Protein AF-A0A818KFI5-F1 (afdb_monomer_lite)

Secondary structure (DSSP, 8-state):
-PPP-SSSTT----HHHHHHHHHHHHTT-----TTHHHHHHHHHHHHHHHHHHHHHHHHHHTT-SS--HHHHHHHHHHHHHHT--PPPP----

Structure (mmCIF, N/CA/C/O backbone):
data_AF-A0A818KFI5-F1
#
_entry.id   AF-A0A818KFI5-F1
#
loop_
_atom_site.group_PDB
_atom_site.id
_atom_site.type_symbol
_atom_site.label_atom_id
_atom_site.label_alt_id
_atom_site.label_comp_id
_atom_site.label_asym_id
_atom_site.label_entity_id
_atom_site.label_seq_id
_atom_site.pdbx_PDB_ins_code
_atom_site.Cartn_x
_atom_site.Cartn_y
_atom_site.Cartn_z
_atom_site.occupancy
_atom_site.B_iso_or_equiv
_atom_site.auth_seq_id
_atom_site.auth_comp_id
_atom_site.auth_asym_id
_atom_site.auth_atom_id
_atom_site.pdbx_PDB_model_num
ATOM 1 N N . MET A 1 1 ? -27.325 19.028 35.320 1.00 39.28 1 MET A N 1
ATOM 2 C CA . MET A 1 1 ? -26.765 19.877 34.247 1.00 39.28 1 MET A CA 1
ATOM 3 C C . MET A 1 1 ? -25.922 18.961 33.382 1.00 39.28 1 MET A C 1
ATOM 5 O O . MET A 1 1 ?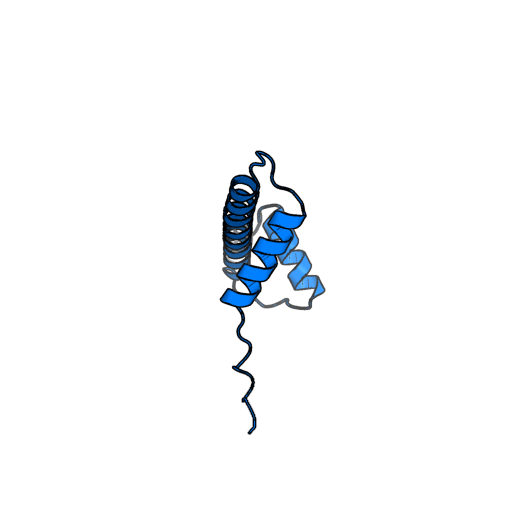 -24.893 18.491 33.846 1.00 39.28 1 MET A O 1
ATOM 9 N N . SER A 1 2 ? -26.451 18.573 32.224 1.00 46.00 2 SER A N 1
ATOM 10 C CA . SER A 1 2 ? -25.857 17.567 31.337 1.00 46.00 2 SER A CA 1
ATOM 11 C C . SER A 1 2 ? -24.820 18.235 30.440 1.00 46.00 2 SER A C 1
ATOM 13 O O . SER A 1 2 ? -25.118 19.247 29.812 1.00 46.00 2 SER A O 1
ATOM 15 N N . ASN A 1 3 ? -23.605 17.696 30.436 1.00 46.12 3 ASN A N 1
ATOM 16 C CA . ASN A 1 3 ? -22.471 18.221 29.685 1.00 46.12 3 ASN A CA 1
ATOM 17 C C . ASN A 1 3 ? -22.723 18.067 28.168 1.00 46.12 3 ASN A C 1
ATOM 19 O O . ASN A 1 3 ? -23.079 16.961 27.750 1.00 46.12 3 ASN A O 1
ATOM 23 N N . PRO A 1 4 ? -22.572 19.115 27.338 1.00 57.69 4 PRO A N 1
ATOM 24 C CA . PRO A 1 4 ? -22.695 18.988 25.894 1.00 57.69 4 PRO A CA 1
ATOM 25 C C . PRO A 1 4 ? -21.363 18.543 25.262 1.00 57.69 4 PRO A C 1
ATOM 27 O O . PRO A 1 4 ? -20.286 18.895 25.737 1.00 57.69 4 PRO A O 1
ATOM 30 N N . SER A 1 5 ? -21.483 17.783 24.169 1.00 46.59 5 SER A N 1
ATOM 31 C CA . SER A 1 5 ? -20.474 17.495 23.134 1.00 46.59 5 SER A CA 1
ATOM 32 C C . SER A 1 5 ? -19.199 16.735 23.537 1.00 46.59 5 SER A C 1
ATOM 34 O O . SER A 1 5 ? -18.124 17.313 23.657 1.00 46.59 5 SER A O 1
ATOM 36 N N . SER A 1 6 ? -19.284 15.403 23.586 1.00 49.44 6 SER A N 1
ATOM 37 C CA . SER A 1 6 ? -18.126 14.511 23.356 1.00 49.44 6 SER A CA 1
ATOM 38 C C . SER A 1 6 ? -18.234 13.779 22.012 1.00 49.44 6 SER A C 1
ATOM 40 O O . SER A 1 6 ? -17.651 12.718 21.847 1.00 49.44 6 SER A O 1
ATOM 42 N N . THR A 1 7 ? -19.028 14.300 21.069 1.00 49.91 7 THR A N 1
ATOM 43 C CA . THR A 1 7 ? -19.419 13.567 19.848 1.00 49.91 7 THR A CA 1
ATOM 44 C C . THR A 1 7 ? -19.160 14.329 18.542 1.00 49.91 7 THR A C 1
ATOM 46 O O . THR A 1 7 ? -19.319 13.746 17.476 1.00 49.91 7 THR A O 1
ATOM 49 N N . ASP A 1 8 ? -18.717 15.592 18.591 1.00 44.91 8 ASP A N 1
ATOM 50 C CA . ASP A 1 8 ? -18.532 16.422 17.385 1.00 44.91 8 ASP A CA 1
ATOM 51 C C . ASP A 1 8 ? -17.089 16.458 16.840 1.00 44.91 8 ASP A C 1
ATOM 53 O O . ASP A 1 8 ? -16.901 16.662 15.642 1.00 44.91 8 ASP A O 1
ATOM 57 N N . GLU A 1 9 ? -16.060 16.177 17.648 1.00 47.53 9 GLU A N 1
ATOM 58 C CA . GLU A 1 9 ? -14.669 16.070 17.150 1.00 47.53 9 GLU A CA 1
ATOM 59 C C . GLU A 1 9 ? -14.363 14.721 16.479 1.00 47.53 9 GLU A C 1
ATOM 61 O O . GLU A 1 9 ? -13.382 14.586 15.752 1.00 47.53 9 GLU A O 1
ATOM 66 N N . GLN A 1 10 ? -15.236 13.726 16.653 1.00 49.84 10 GLN A N 1
ATOM 67 C CA . GLN A 1 10 ? -15.118 12.405 16.028 1.00 49.84 10 GLN A CA 1
ATOM 68 C C . GLN A 1 10 ? -15.545 12.373 14.551 1.00 49.84 10 GLN A C 1
ATOM 70 O O . GLN A 1 10 ? -15.445 11.327 13.911 1.00 49.84 10 GLN A O 1
ATOM 75 N N . ASN A 1 11 ? -16.038 13.485 13.992 1.00 56.94 11 ASN A N 1
ATOM 76 C CA . ASN A 1 11 ? -16.971 13.414 12.868 1.00 56.94 11 ASN A CA 1
ATOM 77 C C . ASN A 1 11 ? -16.474 13.910 11.500 1.00 56.94 11 ASN A C 1
ATOM 79 O O . ASN A 1 11 ? -17.300 14.316 10.690 1.00 56.94 11 ASN A O 1
ATOM 83 N N . ARG A 1 12 ? -15.177 13.845 11.170 1.00 69.81 12 ARG A N 1
ATOM 84 C CA . ARG A 1 12 ? -14.759 13.778 9.748 1.00 69.81 12 ARG A CA 1
ATOM 85 C C . ARG A 1 12 ? -13.486 12.959 9.579 1.00 69.81 12 ARG A C 1
ATOM 87 O O . ARG A 1 12 ? -12.425 13.502 9.282 1.00 69.81 12 ARG A O 1
ATOM 94 N N . LEU A 1 13 ? -13.600 11.641 9.737 1.00 82.50 13 LEU A N 1
ATOM 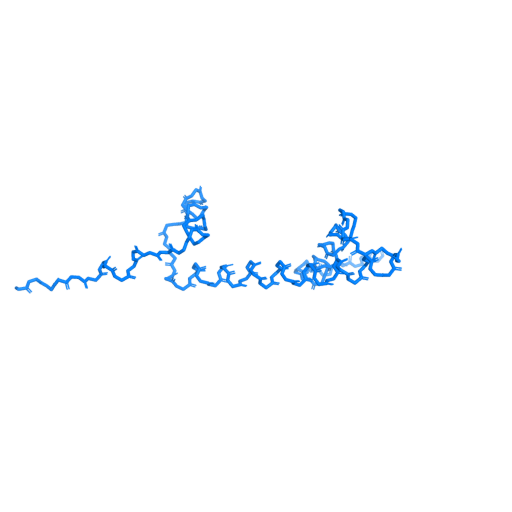95 C CA . LEU A 1 13 ? -12.603 10.741 9.159 1.00 82.50 13 LEU A CA 1
ATOM 96 C C . LEU A 1 13 ? -12.436 11.078 7.662 1.00 82.50 13 LEU A C 1
ATOM 98 O O . LEU A 1 13 ? -13.437 11.352 6.987 1.00 82.50 13 LEU A O 1
ATOM 102 N N . PRO A 1 14 ? -11.201 11.087 7.126 1.00 90.75 14 PRO A N 1
ATOM 103 C CA . PRO A 1 14 ? -10.995 11.206 5.687 1.00 90.75 14 PRO A CA 1
ATOM 104 C C . PRO A 1 14 ? -11.682 10.038 4.970 1.00 90.75 14 PRO A C 1
ATOM 106 O O . PRO A 1 14 ? -11.986 9.017 5.588 1.00 90.75 14 PRO A O 1
ATOM 109 N N . LYS A 1 15 ? -11.911 10.166 3.657 1.00 92.31 15 LYS A N 1
ATOM 110 C CA . LYS A 1 15 ? -12.613 9.140 2.863 1.00 92.31 15 LYS A CA 1
ATOM 111 C C . LYS A 1 15 ? -12.040 7.737 3.089 1.00 92.31 15 LYS A C 1
ATOM 113 O O . LYS A 1 15 ? -12.804 6.813 3.341 1.00 92.31 15 LYS A O 1
ATOM 118 N N . ASP A 1 16 ? -10.718 7.608 3.093 1.00 93.19 16 ASP A N 1
ATOM 119 C CA . ASP A 1 16 ? -10.043 6.322 3.297 1.00 93.19 16 ASP A CA 1
ATOM 120 C C . ASP A 1 16 ? -10.228 5.797 4.728 1.00 93.19 16 ASP A C 1
ATOM 122 O O . ASP A 1 16 ? -10.403 4.602 4.938 1.00 93.19 16 ASP A O 1
ATOM 126 N N . GLY A 1 17 ? -10.303 6.688 5.721 1.00 94.06 17 GLY A N 1
ATOM 127 C CA . GLY A 1 17 ? -10.629 6.319 7.100 1.00 94.06 17 GLY A CA 1
ATOM 128 C C . GLY A 1 17 ? -12.056 5.791 7.253 1.00 94.06 17 GLY A C 1
ATOM 129 O O . GLY A 1 17 ? -12.282 4.870 8.036 1.00 94.06 17 GLY A O 1
ATOM 130 N N . ILE A 1 18 ? -13.008 6.322 6.477 1.00 93.50 18 ILE A N 1
ATOM 131 C CA . ILE A 1 18 ? -14.377 5.789 6.414 1.00 93.50 18 ILE A CA 1
ATOM 132 C C . ILE A 1 18 ? -14.358 4.385 5.800 1.00 93.50 18 ILE A C 1
ATOM 134 O O . ILE A 1 18 ? -14.996 3.492 6.343 1.00 93.50 18 ILE A O 1
ATOM 138 N N . VAL A 1 19 ? -13.585 4.162 4.730 1.00 95.06 19 VAL A N 1
ATOM 139 C CA . VAL A 1 19 ? -13.440 2.832 4.111 1.00 95.06 19 VAL A CA 1
ATOM 140 C C . VAL A 1 19 ? -12.870 1.821 5.107 1.00 95.06 19 VAL A C 1
ATOM 142 O O . VAL A 1 19 ? -13.451 0.752 5.281 1.00 95.06 19 VAL A O 1
ATOM 145 N N . VAL A 1 20 ? -11.794 2.174 5.820 1.00 94.56 20 VAL A N 1
ATOM 146 C CA . VAL A 1 20 ? -11.214 1.323 6.874 1.00 94.56 20 VAL A CA 1
ATOM 147 C C . VAL A 1 20 ? -12.244 1.029 7.970 1.00 94.56 20 VAL A C 1
ATOM 149 O O . VAL A 1 20 ? -12.384 -0.116 8.394 1.00 94.56 20 VAL A O 1
ATOM 152 N N . GLN A 1 21 ? -13.014 2.029 8.405 1.00 93.38 21 GLN A N 1
ATOM 153 C CA . GLN A 1 21 ? -14.073 1.836 9.397 1.00 93.38 21 GLN A CA 1
ATOM 154 C C . GLN A 1 21 ? -15.175 0.889 8.900 1.00 93.38 21 GLN A C 1
ATOM 156 O O . GLN A 1 21 ? -15.603 0.014 9.653 1.00 93.38 21 GLN A O 1
ATOM 161 N N . THR A 1 22 ? -15.629 1.040 7.654 1.00 93.94 22 THR A N 1
ATOM 162 C CA . THR A 1 22 ? -16.629 0.149 7.051 1.00 93.94 22 THR A CA 1
ATOM 163 C C . THR A 1 22 ? -16.105 -1.284 6.974 1.00 93.94 22 THR A C 1
ATOM 165 O O . THR A 1 22 ? -16.815 -2.202 7.374 1.00 93.94 22 THR A O 1
ATOM 168 N N . MET A 1 23 ? -14.844 -1.483 6.577 1.00 94.69 23 MET A N 1
ATOM 169 C CA . MET A 1 23 ? -14.216 -2.811 6.566 1.00 94.69 23 MET A CA 1
ATOM 170 C C . MET A 1 23 ? -14.210 -3.454 7.961 1.00 94.69 23 MET A C 1
ATOM 172 O O . MET A 1 23 ? -14.596 -4.611 8.109 1.00 94.69 23 MET A O 1
ATOM 176 N N . LEU A 1 24 ? -13.835 -2.704 9.006 1.00 94.44 24 LEU A N 1
ATOM 177 C CA . LEU A 1 24 ? -13.857 -3.210 10.385 1.00 94.44 24 LEU A CA 1
ATOM 178 C C . LEU A 1 24 ? -15.271 -3.625 10.822 1.00 94.44 24 LEU A C 1
ATOM 180 O O . LEU A 1 24 ? -15.440 -4.672 11.448 1.00 94.44 24 LEU A O 1
ATOM 184 N N . GLN A 1 25 ? -16.291 -2.846 10.452 1.00 93.50 25 GLN A N 1
ATOM 185 C CA . GLN A 1 25 ? -17.692 -3.168 10.737 1.00 93.50 25 GLN A CA 1
ATOM 186 C C . GLN A 1 25 ? -18.157 -4.439 10.017 1.00 93.50 25 GLN A C 1
ATOM 188 O O . GLN A 1 25 ? -18.800 -5.283 10.640 1.00 93.50 25 GLN A O 1
ATOM 193 N N . GLU A 1 26 ? -17.802 -4.606 8.741 1.00 95.81 26 GLU A N 1
ATOM 194 C CA . GLU A 1 26 ? -18.102 -5.815 7.960 1.00 95.81 26 GLU A CA 1
ATOM 195 C C . GLU A 1 26 ? -17.414 -7.061 8.539 1.00 95.81 26 GLU A C 1
ATOM 197 O O . GLU A 1 26 ? -17.984 -8.152 8.519 1.00 95.81 26 GLU A O 1
ATOM 202 N N . MET A 1 27 ? -16.230 -6.893 9.137 1.00 95.62 27 MET A N 1
ATOM 203 C CA . MET A 1 27 ? -15.518 -7.944 9.874 1.00 95.62 27 MET A CA 1
ATOM 204 C C . MET A 1 27 ? -16.092 -8.211 11.280 1.00 95.62 27 MET A C 1
ATOM 206 O O . MET A 1 27 ? -15.591 -9.082 11.992 1.00 95.62 27 MET A O 1
ATOM 210 N N . GLY A 1 28 ? -17.124 -7.475 11.708 1.00 95.12 28 GLY A N 1
ATOM 211 C CA . GLY A 1 28 ? -17.727 -7.593 13.040 1.00 95.12 28 GLY A CA 1
ATOM 212 C C . GLY A 1 28 ? -16.909 -6.950 14.168 1.00 95.12 28 GLY A C 1
ATOM 213 O O . GLY A 1 28 ? -17.218 -7.150 15.344 1.00 95.12 28 GLY A O 1
ATOM 214 N N . ILE A 1 29 ? -15.877 -6.169 13.837 1.00 94.69 29 ILE A N 1
ATOM 215 C CA . ILE A 1 29 ? -15.009 -5.480 14.795 1.00 94.69 29 ILE A CA 1
ATOM 216 C C . ILE A 1 29 ? -15.618 -4.108 15.099 1.00 94.69 29 ILE A C 1
ATOM 218 O O . ILE A 1 29 ? -15.440 -3.137 14.367 1.00 94.69 29 ILE A O 1
ATOM 222 N N . THR A 1 30 ? -16.356 -4.027 16.203 1.00 89.31 30 THR A N 1
ATOM 223 C CA . THR A 1 30 ? -17.089 -2.812 16.605 1.00 89.31 30 THR A CA 1
ATOM 224 C C . THR A 1 30 ? -16.457 -2.069 17.779 1.00 89.31 30 THR A C 1
ATOM 226 O O . THR A 1 30 ? -16.780 -0.905 18.003 1.00 89.31 30 THR A O 1
ATOM 229 N N . ASN A 1 31 ? -15.546 -2.714 18.513 1.00 92.56 31 ASN A N 1
ATOM 230 C CA . ASN A 1 31 ? -14.858 -2.133 19.660 1.00 92.56 31 ASN A CA 1
ATOM 231 C C . ASN A 1 31 ? -13.348 -2.093 19.405 1.00 92.56 31 ASN A C 1
ATOM 233 O O . ASN A 1 31 ? -12.674 -3.119 19.484 1.00 92.56 31 ASN A O 1
ATOM 237 N N . TYR A 1 32 ? -12.835 -0.908 19.092 1.00 93.81 32 TYR A N 1
ATOM 238 C CA . TYR A 1 32 ? -11.419 -0.655 18.850 1.00 93.81 32 TYR A CA 1
ATOM 239 C C . TYR A 1 32 ? -11.013 0.711 19.402 1.00 93.81 32 TYR A C 1
ATOM 241 O O . TYR A 1 32 ? -11.840 1.606 19.582 1.00 93.81 32 TYR A O 1
ATOM 249 N N . GLU A 1 33 ? -9.722 0.880 19.679 1.00 93.44 33 GLU A N 1
ATOM 250 C CA . GLU A 1 33 ? -9.204 2.155 20.162 1.00 93.44 33 GLU A CA 1
ATOM 251 C C . GLU A 1 33 ? -9.320 3.243 19.083 1.00 93.44 33 GLU A C 1
ATOM 253 O O . GLU A 1 33 ? -9.057 2.967 17.910 1.00 93.44 33 GLU A O 1
ATOM 258 N N . PRO A 1 34 ? -9.600 4.509 19.447 1.00 87.62 34 PRO A N 1
ATOM 259 C CA . PRO A 1 34 ? -9.709 5.605 18.478 1.00 87.62 34 PRO A CA 1
ATOM 260 C C . PRO A 1 34 ? -8.484 5.771 17.563 1.00 87.62 34 PRO A C 1
ATOM 262 O O . PRO A 1 34 ? -8.603 6.265 16.445 1.00 87.62 34 PRO A O 1
ATOM 265 N N . LYS A 1 35 ? -7.303 5.340 18.025 1.00 91.75 35 LYS A N 1
ATOM 266 C CA . LYS A 1 35 ? -6.034 5.413 17.288 1.00 91.75 35 LYS A CA 1
ATOM 267 C C . LYS A 1 35 ? -5.859 4.325 16.225 1.00 91.75 35 LYS A C 1
ATOM 269 O O . LYS A 1 35 ? -4.943 4.444 15.416 1.00 91.75 35 LYS A O 1
ATOM 274 N N . LEU A 1 36 ? -6.711 3.295 16.201 1.00 94.62 36 LEU A N 1
ATOM 275 C CA . LEU A 1 36 ? -6.574 2.183 15.259 1.00 94.62 36 LEU A CA 1
ATOM 276 C C . LEU A 1 36 ? -6.697 2.658 13.808 1.00 94.62 36 LEU A C 1
ATOM 278 O O . LEU A 1 36 ? -5.877 2.285 12.982 1.00 94.62 36 LEU A O 1
ATOM 282 N N . ILE A 1 37 ? -7.686 3.503 13.496 1.00 93.88 37 ILE A N 1
ATOM 283 C CA . ILE A 1 37 ? -7.901 3.959 12.114 1.00 93.88 37 ILE A CA 1
ATOM 284 C C . ILE A 1 37 ? -6.697 4.768 11.601 1.00 93.88 37 ILE A C 1
ATOM 286 O O . ILE A 1 37 ? -6.180 4.403 10.549 1.00 93.88 37 ILE A O 1
ATOM 290 N N . PRO A 1 38 ? -6.192 5.799 12.314 1.00 94.00 38 PRO A N 1
ATOM 291 C CA . PRO A 1 38 ? -4.954 6.474 11.922 1.00 94.00 38 PRO A CA 1
ATOM 292 C C . PRO A 1 38 ? -3.771 5.519 11.733 1.00 94.00 38 PRO A C 1
ATOM 294 O O . PRO A 1 38 ? -3.102 5.594 10.713 1.00 94.00 38 PRO A O 1
ATOM 297 N N . MET A 1 39 ? -3.569 4.567 12.650 1.00 95.38 39 MET A N 1
ATOM 298 C CA 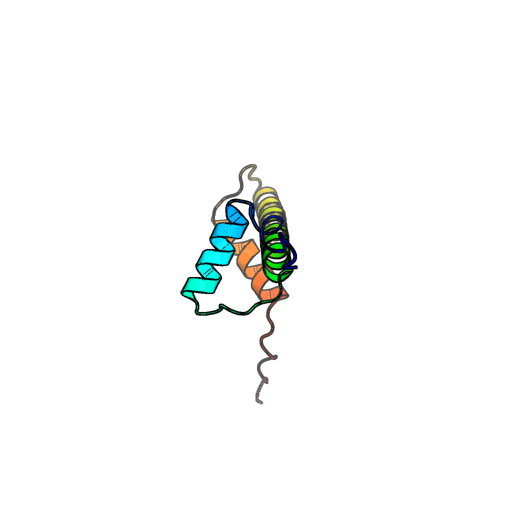. MET A 1 39 ? -2.485 3.583 12.544 1.00 95.38 39 MET A CA 1
ATOM 299 C C . MET A 1 39 ? -2.603 2.719 11.282 1.00 95.38 39 MET A C 1
ATOM 301 O O . MET A 1 39 ? -1.606 2.468 10.613 1.00 95.38 39 MET A O 1
ATOM 305 N N . VAL A 1 40 ? -3.811 2.259 10.949 1.00 95.06 40 VAL A N 1
ATOM 306 C CA . VAL A 1 40 ? -4.047 1.468 9.734 1.00 95.06 40 VAL A CA 1
ATOM 307 C C . VAL A 1 40 ? -3.802 2.312 8.485 1.00 95.06 40 VAL A C 1
ATOM 309 O O . VAL A 1 40 ? -3.198 1.820 7.537 1.00 95.06 40 VAL A O 1
ATOM 312 N N . LEU A 1 41 ? -4.217 3.582 8.482 1.00 95.75 41 LEU A N 1
ATOM 313 C CA . LEU A 1 41 ? -3.942 4.495 7.369 1.00 95.75 41 LEU A CA 1
ATOM 314 C C . LEU A 1 41 ? -2.438 4.738 7.191 1.00 95.75 41 LEU A C 1
ATOM 316 O O . LEU A 1 41 ? -1.943 4.656 6.067 1.00 95.75 41 LEU A O 1
ATOM 320 N N . ASP A 1 42 ? -1.710 4.965 8.287 1.00 95.81 42 ASP A N 1
ATOM 321 C CA . ASP A 1 42 ? -0.253 5.123 8.271 1.00 95.81 42 ASP A CA 1
ATOM 322 C C . ASP A 1 42 ? 0.431 3.847 7.754 1.00 95.81 42 ASP A C 1
ATOM 324 O O . ASP A 1 42 ? 1.320 3.915 6.904 1.00 95.81 42 ASP A O 1
ATOM 328 N N . PHE A 1 43 ? -0.033 2.673 8.197 1.00 95.06 43 PHE A N 1
ATOM 329 C CA . PHE A 1 43 ? 0.455 1.384 7.711 1.00 95.06 43 PHE A CA 1
ATOM 330 C C . PHE A 1 43 ? 0.218 1.208 6.207 1.00 95.06 43 PHE A C 1
ATOM 332 O O . PHE A 1 43 ? 1.142 0.848 5.482 1.00 95.06 43 PHE A O 1
ATOM 339 N N . MET A 1 44 ? -0.994 1.489 5.716 1.00 95.69 44 MET A N 1
ATOM 340 C CA . MET A 1 44 ? -1.316 1.379 4.289 1.00 95.69 44 MET A CA 1
ATOM 341 C C . MET A 1 44 ? -0.453 2.315 3.440 1.00 95.69 44 MET A C 1
ATOM 343 O O . MET A 1 44 ? 0.009 1.916 2.368 1.00 95.69 44 MET A O 1
ATOM 347 N N . HIS A 1 45 ? -0.218 3.540 3.919 1.00 96.19 45 HIS A N 1
ATOM 348 C CA . HIS A 1 45 ? 0.653 4.501 3.252 1.00 96.19 45 HIS A CA 1
ATOM 349 C C . HIS A 1 45 ? 2.101 4.004 3.193 1.00 96.19 45 HIS A C 1
ATOM 351 O O . HIS A 1 45 ? 2.694 3.993 2.113 1.00 96.19 45 HIS A O 1
ATOM 357 N N . GLN A 1 46 ? 2.655 3.574 4.331 1.00 96.06 46 GLN A N 1
ATOM 358 C CA . GLN A 1 46 ? 4.023 3.062 4.417 1.00 96.06 46 GLN A CA 1
ATOM 359 C C . GLN A 1 46 ? 4.206 1.840 3.508 1.00 96.06 46 GLN A C 1
ATOM 361 O O . GLN A 1 46 ? 5.034 1.879 2.606 1.00 96.06 46 GLN A O 1
ATOM 366 N N . TYR A 1 47 ? 3.347 0.825 3.649 1.00 95.62 47 TYR A N 1
ATOM 367 C CA . TYR A 1 47 ? 3.370 -0.387 2.825 1.00 95.62 47 TYR A CA 1
ATOM 368 C C . TYR A 1 47 ? 3.328 -0.077 1.324 1.00 95.62 47 TYR A C 1
ATOM 370 O O . TYR A 1 47 ? 4.130 -0.592 0.548 1.00 95.62 47 TYR A O 1
ATOM 378 N N . THR A 1 48 ? 2.397 0.785 0.905 1.00 96.81 48 THR A N 1
ATOM 379 C CA . THR A 1 48 ? 2.252 1.131 -0.515 1.00 96.81 48 THR A CA 1
ATOM 380 C C . THR A 1 48 ? 3.478 1.881 -1.027 1.00 96.81 48 THR A C 1
ATOM 382 O O . THR A 1 48 ? 3.913 1.640 -2.150 1.00 96.81 48 THR A O 1
ATOM 385 N N . THR A 1 49 ? 4.043 2.777 -0.215 1.00 97.50 49 THR A N 1
ATOM 386 C CA . THR A 1 49 ? 5.255 3.525 -0.573 1.00 97.50 49 THR A CA 1
ATOM 387 C C . THR A 1 49 ? 6.433 2.577 -0.759 1.00 97.50 49 THR A C 1
ATOM 389 O O . THR A 1 49 ? 7.049 2.605 -1.821 1.00 97.50 49 THR A O 1
ATOM 392 N N . ASP A 1 50 ? 6.674 1.684 0.201 1.00 95.94 50 ASP A N 1
ATOM 393 C CA . ASP A 1 50 ? 7.797 0.740 0.172 1.00 95.94 50 ASP A CA 1
ATOM 394 C C . ASP A 1 50 ? 7.726 -0.178 -1.057 1.00 95.94 50 ASP A C 1
ATOM 396 O O . ASP A 1 50 ? 8.675 -0.270 -1.839 1.00 95.94 50 ASP A O 1
ATOM 400 N N . VAL A 1 51 ? 6.555 -0.775 -1.309 1.00 97.06 51 VAL A N 1
ATOM 401 C CA . VAL A 1 51 ? 6.334 -1.640 -2.480 1.00 97.06 51 VAL A CA 1
ATOM 402 C C . VAL A 1 51 ? 6.537 -0.878 -3.794 1.00 97.06 51 VAL A C 1
ATOM 404 O O . VAL A 1 51 ? 7.106 -1.416 -4.746 1.00 97.06 51 VAL A O 1
ATOM 407 N N . LEU A 1 52 ? 6.075 0.373 -3.885 1.00 97.50 52 LEU A N 1
ATOM 408 C CA . LEU A 1 52 ? 6.235 1.175 -5.101 1.00 97.50 52 LEU A CA 1
ATOM 409 C C . LEU A 1 52 ? 7.683 1.632 -5.320 1.00 97.50 52 LEU A C 1
ATOM 411 O O . LEU A 1 52 ? 8.116 1.728 -6.473 1.00 97.50 52 LEU A O 1
ATOM 415 N N . GLU A 1 53 ? 8.433 1.908 -4.253 1.00 97.19 53 GLU A N 1
ATOM 416 C CA . GLU A 1 53 ? 9.857 2.239 -4.333 1.00 97.19 53 GLU A CA 1
ATOM 417 C C . GLU A 1 53 ? 10.681 1.051 -4.845 1.00 97.19 53 GLU A C 1
ATOM 419 O O . GLU A 1 53 ? 11.492 1.217 -5.765 1.00 97.19 53 GLU A O 1
ATOM 424 N N . GLU A 1 54 ? 10.410 -0.157 -4.348 1.00 97.12 54 GLU A N 1
ATOM 425 C CA . GLU A 1 54 ? 11.039 -1.386 -4.842 1.00 97.12 54 GLU A CA 1
ATOM 426 C C . GLU A 1 54 ? 10.654 -1.704 -6.287 1.00 97.12 54 GLU A C 1
ATOM 428 O O . GLU A 1 54 ? 11.524 -1.941 -7.129 1.00 97.12 54 GLU A O 1
ATOM 433 N N . ALA A 1 55 ? 9.362 -1.633 -6.621 1.00 98.06 55 ALA A N 1
ATOM 434 C C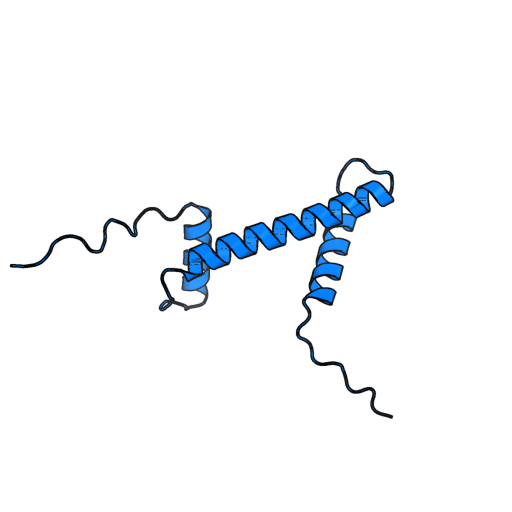A . ALA A 1 55 ? 8.894 -1.870 -7.985 1.00 98.06 55 ALA A CA 1
ATOM 435 C C . ALA A 1 55 ? 9.539 -0.886 -8.979 1.00 98.06 55 ALA A C 1
ATOM 437 O O . ALA A 1 55 ? 9.928 -1.251 -10.094 1.00 98.06 55 ALA A O 1
ATOM 438 N N . LYS A 1 56 ? 9.731 0.374 -8.567 1.00 97.88 56 LYS A N 1
ATOM 439 C CA . LYS A 1 56 ? 10.468 1.360 -9.362 1.00 97.88 56 LYS A CA 1
ATOM 440 C C . LYS A 1 56 ? 11.920 0.935 -9.575 1.00 97.88 56 LYS A C 1
ATOM 442 O O . LYS A 1 56 ? 12.401 1.038 -10.706 1.00 97.88 56 LYS A O 1
ATOM 447 N N . LEU A 1 57 ? 12.604 0.441 -8.543 1.00 97.69 57 LEU A N 1
ATOM 448 C CA . LEU A 1 57 ? 13.972 -0.066 -8.667 1.00 97.69 57 LEU A CA 1
ATOM 449 C C . LEU A 1 57 ? 14.057 -1.243 -9.652 1.00 97.69 57 LEU A C 1
ATOM 451 O O . LEU A 1 57 ? 14.965 -1.267 -10.486 1.00 97.69 57 LEU A O 1
ATOM 455 N N . TYR A 1 58 ? 13.093 -2.166 -9.625 1.00 97.75 58 TYR A N 1
ATOM 456 C CA . TYR A 1 58 ? 13.040 -3.293 -10.565 1.00 97.75 58 TYR A CA 1
ATOM 457 C C . TYR A 1 58 ? 12.805 -2.844 -12.005 1.00 97.75 58 TYR A C 1
ATOM 459 O O . TYR A 1 58 ? 13.524 -3.287 -12.903 1.00 97.75 58 TYR A O 1
ATOM 467 N N . SER A 1 59 ? 11.911 -1.874 -12.226 1.00 97.94 59 SER A N 1
ATOM 468 C CA . SER A 1 59 ? 11.703 -1.310 -13.565 1.00 97.94 59 SER A CA 1
ATOM 469 C C . SER A 1 59 ? 12.987 -0.675 -14.124 1.00 97.94 59 SER A C 1
ATOM 471 O O . SER A 1 59 ? 13.344 -0.905 -15.281 1.00 97.94 59 SER A O 1
ATOM 473 N N . ILE A 1 60 ? 13.744 0.046 -13.280 1.00 97.81 60 ILE A N 1
ATOM 474 C CA . ILE A 1 60 ? 15.034 0.651 -13.643 1.00 97.81 60 ILE A CA 1
ATOM 475 C C . ILE A 1 60 ? 16.065 -0.437 -13.960 1.00 97.81 60 ILE A C 1
ATOM 477 O O . ILE A 1 60 ? 16.797 -0.311 -14.943 1.00 97.81 60 ILE A O 1
ATOM 481 N N . HIS A 1 61 ? 16.105 -1.512 -13.168 1.00 97.06 61 HIS A N 1
ATOM 482 C CA . HIS A 1 61 ? 16.989 -2.654 -13.408 1.00 97.06 61 HIS A CA 1
ATOM 483 C C . HIS A 1 61 ? 16.690 -3.347 -14.746 1.00 97.06 61 HIS A C 1
ATOM 485 O O . HIS A 1 61 ? 17.613 -3.717 -15.469 1.00 97.06 61 HIS A O 1
ATOM 491 N N . ALA A 1 62 ? 15.414 -3.439 -15.125 1.00 96.75 62 ALA A N 1
ATOM 492 C CA . ALA A 1 62 ? 14.975 -3.948 -16.424 1.00 96.75 62 ALA A CA 1
ATOM 493 C C . ALA A 1 62 ? 15.215 -2.963 -17.594 1.00 96.75 62 ALA A C 1
ATOM 495 O O . ALA A 1 62 ? 14.854 -3.255 -18.734 1.00 96.75 62 ALA A O 1
ATOM 496 N N . GLY A 1 63 ? 15.793 -1.781 -17.341 1.00 96.81 63 GLY A N 1
ATOM 497 C CA . GLY A 1 63 ? 15.999 -0.733 -18.348 1.00 96.81 63 GLY A CA 1
ATOM 498 C C . GLY A 1 63 ? 14.709 -0.028 -18.787 1.00 96.81 63 GLY A C 1
ATOM 499 O O . GLY A 1 63 ? 14.707 0.697 -19.787 1.00 96.81 63 GLY A O 1
ATOM 500 N N . ARG A 1 64 ? 13.607 -0.225 -18.056 1.00 96.75 64 ARG A N 1
ATOM 501 C CA . ARG A 1 64 ? 12.296 0.380 -18.312 1.00 96.75 64 ARG A CA 1
ATOM 502 C C . ARG A 1 64 ? 12.143 1.674 -17.502 1.00 96.75 64 ARG A C 1
ATOM 504 O O . ARG A 1 64 ? 12.719 1.849 -16.435 1.00 96.75 64 ARG A O 1
ATOM 511 N N . LYS A 1 65 ? 11.365 2.626 -18.032 1.00 94.00 65 LYS A N 1
ATOM 512 C CA . LYS A 1 65 ? 11.023 3.891 -17.339 1.00 94.00 65 LYS A CA 1
ATOM 513 C C . LYS A 1 65 ? 9.662 3.854 -16.648 1.00 94.00 65 LYS A C 1
ATOM 515 O O . LYS A 1 65 ? 9.352 4.754 -15.873 1.00 94.00 65 LYS A O 1
ATOM 520 N N . GLN A 1 66 ? 8.836 2.874 -16.998 1.00 97.06 66 GLN A N 1
ATOM 521 C CA . GLN A 1 66 ? 7.499 2.696 -16.456 1.00 97.06 66 GLN A CA 1
ATOM 522 C C . GLN A 1 66 ? 7.481 1.415 -15.634 1.00 97.06 66 GLN A C 1
ATOM 524 O O . GLN A 1 66 ? 8.040 0.402 -16.058 1.00 97.06 66 GLN A O 1
ATOM 529 N N . VAL A 1 67 ? 6.842 1.497 -14.471 1.00 97.38 67 VAL A N 1
ATOM 530 C CA . VAL A 1 67 ? 6.578 0.346 -13.611 1.00 97.38 67 VAL A CA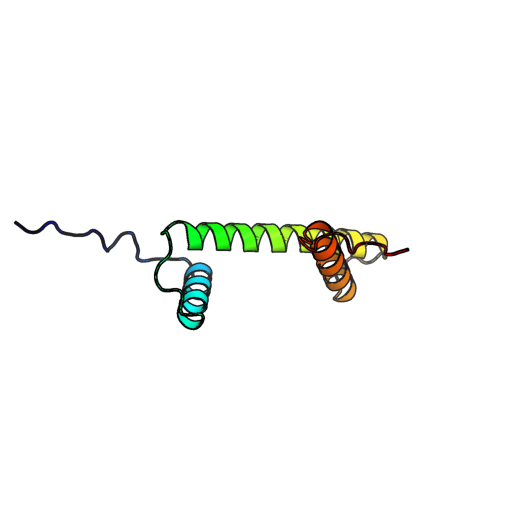 1
ATOM 531 C C . VAL A 1 67 ? 5.499 -0.503 -14.270 1.00 97.38 67 VAL A C 1
ATOM 533 O O . VAL A 1 67 ? 4.451 0.013 -14.664 1.00 97.38 67 VAL A O 1
ATOM 536 N N . GLU A 1 68 ? 5.762 -1.796 -14.386 1.00 97.62 68 GLU A N 1
ATOM 537 C CA . GLU A 1 68 ? 4.834 -2.780 -14.928 1.00 97.62 68 GLU A CA 1
ATOM 538 C C . GLU A 1 68 ? 4.335 -3.727 -13.833 1.00 97.62 68 GLU A C 1
ATOM 540 O O . GLU A 1 68 ? 4.828 -3.759 -12.705 1.00 97.62 68 GLU A O 1
ATOM 545 N N . LEU A 1 69 ? 3.320 -4.524 -14.170 1.00 97.50 69 LEU A N 1
ATOM 546 C CA . LEU A 1 69 ? 2.695 -5.456 -13.234 1.00 97.50 69 LEU A CA 1
ATOM 547 C C . LEU A 1 69 ? 3.693 -6.465 -12.643 1.00 97.50 69 LEU A C 1
ATOM 549 O O . LEU A 1 69 ? 3.529 -6.883 -11.499 1.00 97.50 69 LEU A O 1
ATOM 553 N N . GLU A 1 70 ? 4.694 -6.885 -13.416 1.00 97.19 70 GLU A N 1
ATOM 554 C CA . GLU A 1 70 ? 5.731 -7.809 -12.947 1.00 97.19 70 GLU A CA 1
ATOM 555 C C . GLU A 1 70 ? 6.601 -7.208 -11.839 1.00 97.19 70 GLU A C 1
ATOM 557 O O . GLU A 1 70 ? 6.906 -7.908 -10.876 1.00 97.19 70 GLU A O 1
ATOM 562 N N . ASP A 1 71 ? 6.897 -5.908 -11.911 1.00 97.88 71 ASP A N 1
ATOM 563 C CA . ASP A 1 71 ? 7.695 -5.210 -10.901 1.00 97.88 71 ASP A CA 1
ATOM 564 C C . ASP A 1 71 ? 6.949 -5.152 -9.565 1.00 97.88 71 ASP A C 1
ATOM 566 O O . ASP A 1 71 ? 7.512 -5.450 -8.516 1.00 97.88 71 ASP A O 1
ATOM 570 N N . ILE A 1 72 ? 5.652 -4.824 -9.612 1.00 97.75 72 ILE A N 1
ATOM 571 C CA . ILE A 1 72 ? 4.795 -4.762 -8.419 1.00 97.75 72 ILE A CA 1
ATOM 572 C C . ILE A 1 72 ? 4.642 -6.154 -7.804 1.00 97.75 72 ILE A C 1
ATOM 574 O O . ILE A 1 72 ? 4.709 -6.308 -6.589 1.00 97.75 72 ILE A O 1
ATOM 578 N N . LYS A 1 73 ? 4.454 -7.190 -8.633 1.00 97.44 73 LYS A N 1
ATOM 579 C CA . LYS A 1 73 ? 4.352 -8.572 -8.147 1.00 97.44 73 LYS A CA 1
ATOM 580 C C . LYS A 1 73 ? 5.627 -9.017 -7.442 1.00 97.44 73 LYS A C 1
ATOM 582 O O . LYS A 1 73 ? 5.522 -9.627 -6.381 1.00 97.44 73 LYS A O 1
ATOM 587 N N . LEU A 1 74 ? 6.787 -8.715 -8.023 1.00 97.44 74 LEU A N 1
ATOM 588 C CA . LEU A 1 74 ? 8.077 -9.049 -7.430 1.00 97.44 74 LEU A CA 1
ATOM 589 C C . LEU A 1 74 ? 8.288 -8.299 -6.106 1.00 97.44 74 LEU A C 1
ATOM 591 O O . LEU A 1 74 ? 8.648 -8.926 -5.117 1.00 97.44 74 LEU A O 1
ATOM 595 N N . ALA A 1 75 ? 7.972 -7.002 -6.055 1.00 97.44 75 ALA A N 1
ATOM 596 C CA . ALA A 1 75 ? 8.072 -6.199 -4.830 1.00 97.44 75 ALA A CA 1
ATOM 597 C C . ALA A 1 75 ? 7.149 -6.719 -3.720 1.00 97.44 75 ALA A C 1
ATOM 599 O O . ALA A 1 75 ? 7.579 -6.929 -2.592 1.00 97.44 75 ALA A O 1
ATOM 600 N N . CYS A 1 76 ? 5.891 -7.039 -4.038 1.00 96.12 76 CYS A N 1
ATOM 601 C CA . CYS A 1 76 ? 4.979 -7.624 -3.054 1.00 96.12 76 CYS A CA 1
ATOM 602 C C . CYS A 1 76 ? 5.456 -8.988 -2.532 1.00 96.12 76 CYS A C 1
ATOM 604 O O . CYS A 1 76 ? 5.235 -9.296 -1.362 1.00 96.12 76 CYS A O 1
ATOM 606 N N . GLN A 1 77 ? 6.059 -9.820 -3.391 1.00 95.19 77 GLN A N 1
ATOM 607 C CA . GLN A 1 77 ? 6.615 -11.115 -2.983 1.00 95.19 77 GLN A CA 1
ATOM 608 C C . GLN A 1 77 ? 7.792 -10.924 -2.029 1.00 95.19 77 GLN A C 1
ATOM 610 O O . GLN A 1 77 ? 7.783 -11.509 -0.950 1.00 95.19 77 GLN A O 1
ATOM 615 N N . ASN A 1 78 ? 8.735 -10.051 -2.383 1.00 94.38 78 ASN A N 1
ATOM 616 C CA . ASN A 1 78 ? 9.903 -9.765 -1.556 1.00 94.38 78 ASN A CA 1
ATOM 617 C C . ASN A 1 78 ? 9.497 -9.168 -0.205 1.00 94.38 78 ASN A C 1
ATOM 619 O O . ASN A 1 78 ? 9.903 -9.684 0.834 1.00 94.38 78 ASN A O 1
ATOM 623 N N . TRP A 1 79 ? 8.590 -8.187 -0.198 1.00 93.19 79 TRP A N 1
ATOM 624 C CA . TRP A 1 79 ? 8.054 -7.630 1.044 1.00 93.19 79 TRP A CA 1
ATOM 625 C C . TRP A 1 79 ? 7.433 -8.714 1.938 1.00 93.19 79 TRP A C 1
ATOM 627 O O . TRP A 1 79 ? 7.670 -8.737 3.146 1.00 93.19 79 TRP A O 1
ATOM 637 N N . ALA A 1 80 ? 6.658 -9.639 1.360 1.00 90.75 80 ALA A N 1
ATOM 638 C CA . ALA A 1 80 ? 6.026 -10.723 2.110 1.00 90.75 80 ALA A CA 1
ATOM 639 C C . ALA A 1 80 ? 7.036 -11.742 2.659 1.00 90.75 80 ALA A C 1
ATOM 641 O O . ALA A 1 80 ? 6.799 -12.307 3.726 1.00 90.75 80 ALA A O 1
ATOM 642 N N . GLU A 1 81 ? 8.141 -11.983 1.951 1.00 90.25 81 GLU A N 1
ATOM 643 C CA . GLU A 1 81 ? 9.244 -12.821 2.428 1.00 90.25 81 GLU A CA 1
ATOM 644 C C . GLU A 1 81 ? 9.978 -12.162 3.602 1.00 90.25 81 GLU A C 1
ATOM 646 O O . GLU A 1 81 ? 10.216 -12.821 4.616 1.00 90.25 81 GLU A O 1
ATOM 651 N N . GLU A 1 82 ? 10.254 -10.859 3.515 1.00 88.50 82 GLU A N 1
ATOM 652 C CA . GLU A 1 82 ? 10.916 -10.084 4.573 1.00 88.50 82 GLU A CA 1
ATOM 653 C C . GLU A 1 82 ? 10.062 -9.940 5.838 1.00 88.50 82 GLU A C 1
ATOM 655 O O . GLU A 1 82 ? 10.569 -10.040 6.957 1.00 88.50 82 GLU A O 1
ATOM 660 N N . HIS A 1 83 ? 8.753 -9.744 5.669 1.00 85.56 83 HIS A N 1
ATOM 661 C CA . HIS A 1 83 ? 7.798 -9.542 6.763 1.00 85.56 83 HIS A CA 1
ATOM 662 C C . HIS A 1 83 ? 7.090 -10.840 7.169 1.00 85.56 83 HIS A C 1
ATOM 664 O O . HIS A 1 83 ? 6.107 -10.822 7.921 1.00 85.56 83 HIS A O 1
ATOM 670 N N . SER A 1 84 ? 7.579 -11.983 6.681 1.00 78.81 84 SER A N 1
ATOM 671 C CA . SER A 1 84 ? 7.014 -13.278 7.020 1.00 78.81 84 SER A CA 1
ATOM 672 C C . SER A 1 84 ? 7.235 -13.581 8.496 1.00 78.81 84 SER A C 1
ATOM 674 O O . SER A 1 84 ? 8.357 -13.697 8.983 1.00 78.81 84 SER A O 1
ATOM 676 N N . THR A 1 85 ? 6.138 -13.779 9.219 1.00 76.94 85 THR A N 1
ATOM 677 C CA . THR A 1 85 ? 6.155 -14.264 10.604 1.00 76.94 85 THR A CA 1
ATOM 678 C C . THR A 1 85 ? 6.076 -15.789 10.678 1.00 76.94 85 THR A C 1
ATOM 680 O O . THR A 1 85 ? 5.885 -16.349 11.760 1.00 76.94 85 THR A O 1
ATOM 683 N N . MET A 1 86 ? 6.203 -16.487 9.540 1.00 68.38 86 MET A N 1
ATOM 684 C CA . MET A 1 86 ? 6.179 -17.945 9.529 1.00 68.38 86 MET A CA 1
ATOM 685 C C . MET A 1 86 ? 7.398 -18.482 10.291 1.00 68.38 86 MET A C 1
ATOM 687 O O . MET A 1 86 ? 8.530 -18.134 9.951 1.00 68.38 86 MET A O 1
ATOM 691 N N . PRO A 1 87 ? 7.202 -19.344 11.305 1.00 71.00 87 PRO A N 1
ATOM 692 C CA . PRO A 1 87 ? 8.322 -19.962 11.995 1.00 71.00 87 PRO A CA 1
ATOM 693 C C . PRO A 1 87 ? 9.164 -20.766 10.990 1.00 71.00 87 PRO A C 1
ATOM 695 O O . PRO A 1 87 ? 8.589 -21.365 10.069 1.00 71.00 87 PRO A O 1
ATOM 698 N N . PRO A 1 88 ? 10.503 -20.806 11.145 1.00 69.25 88 PRO A N 1
ATOM 699 C CA . PRO A 1 88 ? 11.357 -21.624 10.296 1.00 69.25 88 PRO A CA 1
ATOM 700 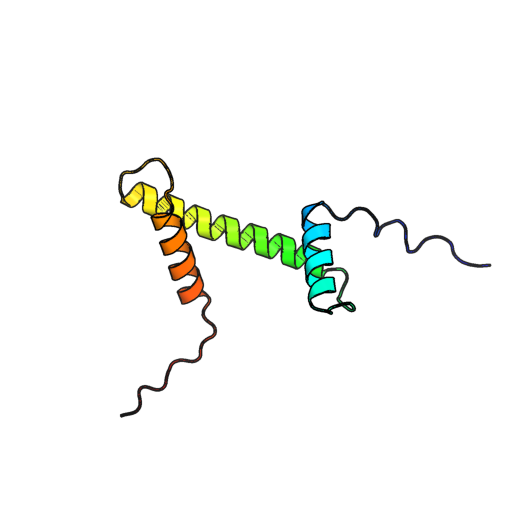C C . PRO A 1 88 ? 10.821 -23.054 10.270 1.00 69.25 88 PRO A C 1
ATOM 702 O O . PRO A 1 88 ? 10.586 -23.655 11.318 1.00 69.25 88 PRO A O 1
ATOM 705 N N . LYS A 1 89 ? 10.577 -23.597 9.075 1.00 73.75 89 LYS A N 1
ATOM 706 C CA . LYS A 1 89 ? 10.189 -25.002 8.948 1.00 73.75 89 LYS A CA 1
ATOM 707 C C . LYS A 1 89 ? 11.365 -25.830 9.453 1.00 73.75 89 LYS A C 1
ATOM 709 O O . LYS A 1 89 ? 12.441 -25.753 8.864 1.00 73.75 89 LYS A O 1
ATOM 714 N N . ASP A 1 90 ? 11.163 -26.597 10.523 1.00 70.00 90 ASP A N 1
ATOM 715 C CA . ASP A 1 90 ? 12.146 -27.570 10.993 1.00 70.00 90 ASP A CA 1
ATOM 716 C C . ASP A 1 90 ? 12.584 -28.434 9.805 1.00 70.00 90 ASP A C 1
ATOM 718 O O . ASP A 1 90 ? 11.787 -29.193 9.241 1.00 70.00 90 ASP A O 1
ATOM 722 N N . VAL A 1 91 ? 13.855 -28.316 9.415 1.00 60.50 91 VAL A N 1
ATOM 723 C CA . VAL A 1 91 ? 14.506 -29.273 8.522 1.00 60.50 91 VAL A CA 1
ATOM 724 C C . VAL A 1 91 ? 14.621 -30.569 9.321 1.00 60.50 91 VAL A C 1
ATOM 726 O O . VAL A 1 91 ? 15.582 -30.784 10.054 1.00 60.50 91 VAL A O 1
ATOM 729 N N . LYS A 1 92 ? 13.581 -31.405 9.267 1.00 55.69 92 LYS A N 1
ATOM 730 C CA . LYS A 1 92 ? 13.628 -32.756 9.825 1.00 55.69 92 LYS A CA 1
ATOM 731 C C . LYS A 1 92 ? 14.521 -33.613 8.927 1.00 55.69 92 LYS A C 1
ATOM 733 O O . LYS A 1 92 ? 14.130 -33.887 7.798 1.00 55.69 92 LYS A O 1
ATOM 738 N N . ASN A 1 93 ? 15.687 -33.947 9.488 1.00 43.88 93 ASN A N 1
ATOM 739 C CA . ASN A 1 93 ? 16.557 -35.117 9.284 1.00 43.88 93 ASN A CA 1
ATOM 740 C C . ASN A 1 93 ? 16.407 -35.917 7.988 1.00 43.88 93 ASN A C 1
ATOM 742 O O . ASN A 1 93 ? 15.351 -36.565 7.813 1.00 43.88 93 ASN A O 1
#

Foldseek 3Di:
DDDDDPPPVLPDDDPVLVVVVVVCVVVVNPDDDPCPSVVVVVVVVVLVVQLVVQQCVVCVVVVHRDRDPVSSVVSVVVVCVVPPPDDPDPPDD

Sequence (93 aa):
MSNPSSTDEQNRLPKDGIVVQTMLQEMGITNYEPKLIPMVLDFMHQYTTDVLEEAKLYSIHAGRKQVELEDIKLACQNWAEEHSTMPPKDVKN

Radius of gyration: 20.24 Å; chains: 1; bounding box: 44×55×53 Å

pLDDT: mean 86.1, std 16.99, range [39.28, 98.06]